Protein AF-A0A382Z952-F1 (afdb_monomer_lite)

Structure (mmCIF, N/CA/C/O backbone):
data_AF-A0A382Z952-F1
#
_entry.id   AF-A0A382Z952-F1
#
loop_
_atom_site.group_PDB
_atom_site.id
_atom_site.type_symbol
_atom_site.label_atom_id
_atom_site.label_alt_id
_atom_site.label_comp_id
_atom_site.label_asym_id
_atom_site.label_entity_id
_atom_site.label_seq_id
_atom_site.pdbx_PDB_ins_code
_atom_site.Cartn_x
_atom_site.Cartn_y
_atom_site.Cartn_z
_atom_site.occupancy
_atom_site.B_iso_or_equiv
_atom_site.auth_seq_id
_atom_site.auth_comp_id
_atom_site.auth_asym_id
_atom_site.auth_atom_id
_atom_site.pdbx_PDB_model_num
ATOM 1 N N . THR A 1 1 ? 11.952 -22.298 -32.220 1.00 51.25 1 THR A N 1
ATOM 2 C CA . THR A 1 1 ? 13.345 -22.261 -31.727 1.00 51.25 1 THR A CA 1
ATOM 3 C C . THR A 1 1 ? 14.161 -21.469 -32.733 1.00 51.25 1 THR A C 1
ATOM 5 O O . THR A 1 1 ? 14.413 -21.981 -33.811 1.00 51.25 1 THR A O 1
ATOM 8 N N . ASN A 1 2 ? 14.461 -20.192 -32.465 1.00 57.41 2 ASN A N 1
ATOM 9 C CA . ASN A 1 2 ? 15.162 -19.313 -33.420 1.00 57.41 2 ASN A CA 1
ATOM 10 C C . ASN A 1 2 ? 16.673 -19.570 -33.352 1.00 57.41 2 ASN A C 1
ATOM 12 O O . ASN A 1 2 ? 17.399 -18.837 -32.684 1.00 57.41 2 ASN A O 1
ATOM 16 N N . ARG A 1 3 ? 17.114 -20.660 -33.982 1.00 62.44 3 ARG A N 1
ATOM 17 C CA . ARG A 1 3 ? 18.521 -21.049 -34.116 1.00 62.44 3 ARG A CA 1
ATOM 18 C C . ARG A 1 3 ? 18.981 -20.639 -35.510 1.00 62.44 3 ARG A C 1
ATOM 20 O O . ARG A 1 3 ? 18.365 -21.051 -36.488 1.00 62.44 3 ARG A O 1
ATOM 27 N N . LYS A 1 4 ? 20.008 -19.792 -35.593 1.00 79.19 4 LYS A N 1
ATOM 28 C CA . LYS A 1 4 ? 20.599 -19.381 -36.871 1.00 79.19 4 LYS A CA 1
ATOM 29 C C . LYS A 1 4 ? 22.025 -19.893 -36.924 1.00 79.19 4 LYS A C 1
ATOM 31 O O . LYS A 1 4 ? 22.809 -19.615 -36.023 1.00 79.19 4 LYS A O 1
ATOM 36 N N . GLU A 1 5 ? 22.330 -20.647 -37.962 1.00 88.12 5 GLU A N 1
ATOM 37 C CA . GLU A 1 5 ? 23.622 -21.302 -38.127 1.00 88.12 5 GLU A CA 1
ATOM 38 C C . GLU A 1 5 ? 24.299 -20.762 -39.374 1.00 88.12 5 GLU A C 1
ATOM 40 O O . GLU A 1 5 ? 23.638 -20.422 -40.360 1.00 88.12 5 GLU A O 1
ATOM 45 N N . ILE A 1 6 ? 25.614 -20.617 -39.287 1.00 87.50 6 ILE A N 1
ATOM 46 C CA . ILE A 1 6 ? 26.463 -20.155 -40.374 1.00 87.50 6 ILE A CA 1
ATOM 47 C C . ILE A 1 6 ? 27.622 -21.142 -40.469 1.00 87.50 6 ILE A C 1
ATOM 49 O O . ILE A 1 6 ? 28.327 -21.357 -39.482 1.00 87.50 6 ILE A O 1
ATOM 53 N N . TRP A 1 7 ? 27.798 -21.718 -41.656 1.00 91.38 7 TRP A N 1
ATOM 54 C CA . TRP A 1 7 ? 28.935 -22.564 -42.008 1.00 91.38 7 TRP A CA 1
ATOM 55 C C . TRP A 1 7 ? 29.783 -21.858 -43.058 1.00 91.38 7 TRP A C 1
ATOM 57 O O . TRP A 1 7 ? 29.251 -21.277 -44.006 1.00 91.38 7 TRP A O 1
ATOM 67 N N . GLU A 1 8 ? 31.094 -21.932 -42.889 1.00 89.12 8 GLU A N 1
ATOM 68 C CA . GLU A 1 8 ? 32.091 -21.451 -43.833 1.00 89.12 8 GLU A CA 1
ATOM 69 C C . GLU A 1 8 ? 32.876 -22.646 -44.368 1.00 89.12 8 GLU A C 1
ATOM 71 O O . GLU A 1 8 ? 33.339 -23.489 -43.597 1.00 89.12 8 GLU A O 1
ATOM 76 N N . PHE A 1 9 ? 33.034 -22.706 -45.688 1.00 94.62 9 PHE A N 1
ATOM 77 C CA . PHE A 1 9 ? 33.773 -23.761 -46.371 1.00 94.62 9 PHE A CA 1
ATOM 78 C C . PHE A 1 9 ? 34.912 -23.155 -47.187 1.00 94.62 9 PHE A C 1
ATOM 80 O O . PHE A 1 9 ? 34.768 -22.068 -47.752 1.00 94.62 9 PHE A O 1
ATOM 87 N N . ASP A 1 10 ? 36.031 -23.868 -47.278 1.00 88.12 10 ASP A N 1
ATOM 88 C CA . ASP A 1 10 ? 37.128 -23.493 -48.160 1.00 88.12 10 ASP A CA 1
ATOM 89 C C . ASP A 1 10 ? 36.772 -23.756 -49.634 1.00 88.12 10 ASP A C 1
ATOM 91 O O . ASP A 1 10 ? 35.741 -24.334 -49.990 1.00 88.12 10 ASP A O 1
ATOM 95 N N . HIS A 1 11 ? 37.675 -23.369 -50.531 1.00 89.00 11 HIS A N 1
ATOM 96 C CA . HIS A 1 11 ? 37.514 -23.577 -51.970 1.00 89.00 11 HIS A CA 1
ATOM 97 C C . HIS A 1 11 ? 37.538 -25.062 -52.400 1.00 89.00 11 HIS A C 1
ATOM 99 O O . HIS A 1 11 ? 37.378 -25.356 -53.586 1.00 89.00 11 HIS A O 1
ATOM 105 N N . ARG A 1 12 ? 37.796 -26.002 -51.480 1.00 92.38 12 ARG A N 1
ATOM 106 C CA . ARG A 1 12 ? 37.731 -27.459 -51.685 1.00 92.38 12 ARG A CA 1
ATOM 107 C C . ARG A 1 12 ? 36.478 -28.072 -51.047 1.00 92.38 12 ARG A C 1
ATOM 109 O O . ARG A 1 12 ? 36.311 -29.287 -51.127 1.00 92.38 12 ARG A O 1
ATOM 116 N N . G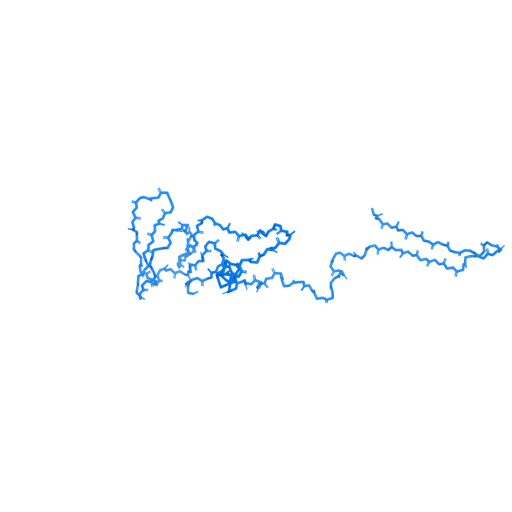LY A 1 13 ? 35.606 -27.258 -50.449 1.00 86.00 13 GLY A N 1
ATOM 117 C CA . GLY A 1 13 ? 34.392 -27.703 -49.770 1.00 86.00 13 GLY A CA 1
ATOM 118 C C . GLY A 1 13 ? 34.631 -28.292 -48.377 1.00 86.00 13 GLY A C 1
ATOM 119 O O . GLY A 1 13 ? 33.743 -28.964 -47.859 1.00 86.00 13 GLY A O 1
ATOM 120 N N . GLN A 1 14 ? 35.803 -28.081 -47.772 1.00 91.62 14 GLN A N 1
ATOM 121 C CA . GLN A 1 14 ? 36.070 -28.477 -46.386 1.00 91.62 14 GLN A CA 1
ATOM 122 C C . GLN A 1 14 ? 35.589 -27.389 -45.432 1.00 91.62 14 GLN A C 1
ATOM 124 O O . GLN A 1 14 ? 35.785 -26.204 -45.690 1.00 91.62 14 GLN A O 1
ATOM 129 N N . GLU A 1 15 ? 34.946 -27.786 -44.337 1.00 91.19 15 GLU A N 1
ATOM 130 C CA . GLU A 1 15 ? 34.473 -26.854 -43.314 1.00 91.19 15 GLU A CA 1
ATOM 131 C C . GLU A 1 15 ? 35.662 -26.143 -42.653 1.00 91.19 15 GLU A C 1
ATOM 133 O O . GLU A 1 15 ? 36.576 -26.783 -42.134 1.00 91.19 15 GLU A O 1
ATOM 138 N N . VAL A 1 16 ? 35.636 -24.813 -42.682 1.00 90.31 16 VAL A N 1
ATOM 139 C CA . VAL A 1 16 ? 36.650 -23.938 -42.078 1.00 90.31 16 VAL A CA 1
ATOM 140 C C . VAL A 1 16 ? 36.158 -23.394 -40.742 1.00 90.31 16 VAL A C 1
ATOM 142 O O . VAL A 1 16 ? 36.938 -23.274 -39.798 1.00 90.31 16 VAL A O 1
ATOM 145 N N . SER A 1 17 ? 34.869 -23.063 -40.650 1.00 85.56 17 SER A N 1
ATOM 146 C CA . SER A 1 17 ? 34.271 -22.470 -39.457 1.00 85.56 17 SER A CA 1
ATOM 147 C C . SER A 1 17 ? 32.779 -22.772 -39.380 1.00 85.56 17 SER A C 1
ATOM 149 O O . SER A 1 17 ? 32.075 -22.783 -40.390 1.00 85.56 17 SER A O 1
ATOM 151 N N . HIS A 1 18 ? 32.281 -22.968 -38.164 1.00 87.81 18 HIS A N 1
ATOM 152 C CA . HIS A 1 18 ? 30.863 -23.135 -37.887 1.00 87.81 18 HIS A CA 1
ATOM 153 C C . HIS A 1 18 ? 30.487 -22.344 -36.638 1.00 87.81 18 HIS A C 1
ATOM 155 O O . HIS A 1 18 ? 31.056 -22.526 -35.559 1.00 87.81 18 HIS A O 1
ATOM 161 N N . VAL A 1 19 ? 29.505 -21.454 -36.789 1.00 82.75 19 VAL A N 1
ATOM 162 C CA . VAL A 1 19 ? 28.984 -20.629 -35.700 1.00 82.75 19 VAL A CA 1
ATOM 163 C C . VAL A 1 19 ? 27.471 -20.783 -35.617 1.00 82.75 19 VAL A C 1
ATOM 165 O O . VAL A 1 19 ? 26.739 -20.491 -36.565 1.00 82.75 19 VAL A O 1
ATOM 168 N N . ALA A 1 20 ? 26.993 -21.187 -34.441 1.00 80.62 20 ALA A N 1
ATOM 169 C CA . ALA A 1 20 ? 25.576 -21.233 -34.115 1.00 80.62 20 ALA A CA 1
ATOM 170 C C . ALA A 1 20 ? 25.206 -20.046 -33.214 1.00 80.62 20 ALA A C 1
ATOM 172 O O . ALA A 1 20 ? 25.656 -19.938 -32.073 1.00 80.62 20 ALA A O 1
ATOM 173 N N . LEU A 1 21 ? 24.347 -19.158 -33.715 1.00 70.00 21 LEU A N 1
ATOM 174 C CA . LEU A 1 21 ? 23.731 -18.095 -32.929 1.00 70.00 21 LEU A CA 1
ATOM 175 C C . LEU A 1 21 ? 22.472 -18.655 -32.268 1.00 70.00 21 LEU A C 1
ATOM 177 O O . LEU A 1 21 ? 21.414 -18.799 -32.891 1.00 70.00 21 LEU A O 1
ATOM 181 N N . VAL A 1 22 ? 22.602 -18.983 -30.986 1.00 71.94 22 VAL A N 1
ATOM 182 C CA . VAL A 1 22 ? 21.492 -19.418 -30.140 1.00 71.94 22 VAL A CA 1
ATOM 183 C C . VAL A 1 22 ? 21.135 -18.266 -29.212 1.00 71.94 22 VAL A C 1
ATOM 185 O O . VAL A 1 22 ? 22.004 -17.725 -28.531 1.00 71.94 22 VAL A O 1
ATOM 188 N N . LYS A 1 23 ? 19.855 -17.875 -29.174 1.00 66.75 23 LYS A N 1
ATOM 189 C CA . LYS A 1 23 ? 19.381 -16.924 -28.163 1.00 66.75 23 LYS A CA 1
ATOM 190 C C . LYS A 1 23 ? 19.621 -17.554 -26.780 1.00 66.75 23 LYS A C 1
ATOM 192 O O . LYS A 1 23 ? 19.045 -18.616 -26.531 1.00 66.75 23 LYS A O 1
ATOM 197 N N . PRO A 1 24 ? 20.432 -16.943 -25.898 1.00 64.31 24 PRO A N 1
ATOM 198 C CA . PRO A 1 24 ? 20.615 -17.464 -24.552 1.00 64.31 24 PRO A CA 1
ATOM 199 C C . PRO A 1 24 ? 19.268 -17.458 -23.812 1.00 64.31 24 PRO A C 1
ATOM 201 O O . PRO A 1 24 ? 18.398 -16.627 -24.116 1.00 64.31 24 PRO A O 1
ATOM 204 N N . PRO A 1 25 ? 19.049 -18.394 -22.876 1.00 68.06 25 PRO A N 1
ATOM 205 C CA . PRO A 1 25 ? 17.821 -18.429 -22.099 1.00 68.06 25 PRO A CA 1
ATOM 206 C C . PRO A 1 25 ? 17.684 -17.130 -21.284 1.00 68.06 25 PRO A C 1
ATOM 208 O O . PRO A 1 25 ? 18.659 -16.424 -21.017 1.00 68.06 25 PRO A O 1
ATOM 211 N N . ALA A 1 26 ? 16.441 -16.729 -20.995 1.00 61.69 26 ALA A N 1
ATOM 212 C CA . ALA A 1 26 ? 16.139 -15.370 -20.529 1.00 61.69 26 ALA A CA 1
ATOM 213 C C . ALA A 1 26 ? 16.804 -15.008 -19.186 1.00 61.69 26 ALA A C 1
ATOM 215 O O . ALA A 1 26 ? 17.057 -13.840 -18.902 1.00 61.69 26 ALA A O 1
ATOM 216 N N . ASP A 1 27 ? 17.102 -16.022 -18.385 1.00 61.22 27 ASP A N 1
ATOM 217 C CA . ASP A 1 27 ? 17.840 -15.991 -17.126 1.00 61.22 27 ASP A CA 1
ATOM 218 C C . ASP A 1 27 ? 19.341 -15.695 -17.289 1.00 61.22 27 ASP A C 1
ATOM 220 O O . ASP A 1 27 ? 19.961 -15.216 -16.345 1.00 61.22 27 ASP A O 1
ATOM 224 N N . GLN A 1 28 ? 19.914 -15.910 -18.475 1.00 63.28 28 GLN A N 1
ATOM 225 C CA . GLN A 1 28 ? 21.328 -15.650 -18.783 1.00 63.28 28 GLN A CA 1
ATOM 226 C C . GLN A 1 28 ? 21.566 -14.325 -19.525 1.00 63.28 28 GLN A C 1
ATOM 228 O O . GLN A 1 28 ? 22.711 -13.953 -19.775 1.00 63.28 28 GLN A O 1
ATOM 233 N N . LEU A 1 29 ? 20.504 -13.589 -19.877 1.00 58.97 29 LEU A N 1
ATOM 234 C CA . LEU A 1 29 ? 20.614 -12.287 -20.553 1.00 58.97 29 LEU A CA 1
ATOM 235 C C . LEU A 1 29 ? 21.163 -11.176 -19.644 1.00 58.97 29 LEU A C 1
ATOM 237 O O . LEU A 1 29 ? 21.678 -10.177 -20.143 1.00 58.97 29 LEU A O 1
ATOM 241 N N . TYR A 1 30 ? 21.071 -11.343 -18.323 1.00 56.69 30 TYR A N 1
ATOM 242 C CA . TYR A 1 30 ? 21.482 -10.342 -17.343 1.00 56.69 30 TYR A CA 1
ATOM 243 C C . TYR A 1 30 ? 22.501 -10.939 -16.372 1.00 56.69 30 TYR A C 1
ATOM 245 O O . TYR A 1 30 ? 22.217 -11.921 -15.694 1.00 56.69 30 TYR A O 1
ATOM 253 N N . LYS A 1 31 ? 23.684 -10.318 -16.266 1.00 59.47 31 LYS A N 1
ATOM 254 C CA . LYS A 1 31 ? 24.724 -10.713 -15.291 1.00 59.47 31 LYS A CA 1
ATOM 255 C C . LYS A 1 31 ? 24.283 -10.497 -13.842 1.00 59.47 31 LYS A C 1
ATOM 257 O O . LYS A 1 31 ? 24.738 -11.196 -12.944 1.00 59.47 31 LYS A O 1
ATOM 262 N N . THR A 1 32 ? 23.376 -9.547 -13.645 1.00 53.00 32 THR A N 1
ATOM 263 C CA . THR A 1 32 ? 22.728 -9.257 -12.372 1.00 53.00 32 THR A CA 1
ATOM 264 C C . THR A 1 32 ? 21.230 -9.245 -12.653 1.00 53.00 32 THR A C 1
ATOM 266 O O . THR A 1 32 ? 20.797 -8.425 -13.469 1.00 53.00 32 THR A O 1
ATOM 269 N N . PRO A 1 33 ? 20.423 -10.144 -12.064 1.00 57.91 33 PRO A N 1
ATOM 270 C CA . PRO A 1 33 ? 18.981 -10.070 -12.236 1.00 57.91 33 PRO A CA 1
ATOM 271 C C . PRO A 1 33 ? 18.507 -8.694 -11.745 1.00 57.91 33 PRO A C 1
ATOM 273 O O . PRO A 1 33 ? 18.973 -8.247 -10.692 1.00 57.91 33 PRO A O 1
ATOM 276 N N . PRO A 1 34 ? 17.610 -8.004 -12.476 1.00 52.97 34 PRO A N 1
ATOM 277 C CA . PRO A 1 34 ? 17.042 -6.763 -11.971 1.00 52.97 34 PRO A CA 1
ATOM 278 C C . PRO A 1 34 ? 16.397 -7.046 -10.608 1.00 52.97 34 PRO A C 1
ATOM 280 O O . PRO A 1 34 ? 15.863 -8.151 -10.428 1.00 52.97 34 PRO A O 1
ATOM 283 N N . PRO A 1 35 ? 16.446 -6.105 -9.648 1.00 54.12 35 PRO A N 1
ATOM 284 C CA . PRO A 1 35 ? 15.820 -6.287 -8.346 1.00 54.12 35 PRO A CA 1
ATOM 285 C C . PRO A 1 35 ? 14.359 -6.704 -8.542 1.00 54.12 35 PRO A C 1
ATOM 287 O O . PRO A 1 35 ? 13.530 -5.921 -8.998 1.00 54.12 35 PRO A O 1
ATOM 290 N N . ARG A 1 36 ? 14.043 -7.978 -8.275 1.00 56.94 36 ARG A N 1
ATOM 291 C CA . ARG A 1 36 ? 12.680 -8.517 -8.448 1.00 56.94 36 ARG A CA 1
ATOM 292 C C . ARG A 1 36 ? 11.765 -8.144 -7.284 1.00 56.94 36 ARG A C 1
ATOM 294 O O . ARG A 1 36 ? 10.552 -8.255 -7.395 1.00 56.94 36 ARG A O 1
ATOM 301 N N . TYR A 1 37 ? 12.366 -7.694 -6.189 1.00 52.62 37 TYR A N 1
ATOM 302 C CA . TYR A 1 37 ? 11.720 -7.206 -4.985 1.00 52.62 37 TYR A CA 1
ATOM 303 C C . TYR A 1 37 ? 12.512 -6.003 -4.480 1.00 52.62 37 TYR A C 1
ATOM 305 O O . TYR A 1 37 ? 13.739 -6.002 -4.558 1.00 52.62 37 TYR A O 1
ATOM 313 N N . GLY A 1 38 ? 11.817 -4.991 -3.962 1.00 47.38 38 GLY A N 1
ATOM 314 C CA . GLY A 1 38 ? 12.467 -3.838 -3.337 1.00 47.38 38 GLY A CA 1
ATOM 315 C C . GLY A 1 38 ? 12.778 -2.660 -4.260 1.00 47.38 38 GLY A C 1
ATOM 316 O O . GLY A 1 38 ? 13.374 -1.703 -3.784 1.00 47.38 38 GLY A O 1
ATOM 317 N N . ASN A 1 39 ? 12.324 -2.653 -5.520 1.00 49.75 39 ASN A N 1
ATOM 318 C CA . ASN A 1 39 ? 12.142 -1.380 -6.227 1.00 49.75 39 ASN A CA 1
ATOM 319 C C . ASN A 1 39 ? 10.967 -0.651 -5.571 1.00 49.75 39 ASN A C 1
ATOM 321 O O . ASN A 1 39 ? 9.817 -0.796 -5.983 1.00 49.75 39 ASN A O 1
ATOM 325 N N . ARG A 1 40 ? 11.255 0.066 -4.490 1.00 54.56 40 ARG A N 1
ATOM 326 C CA . ARG A 1 40 ? 10.336 1.015 -3.887 1.00 54.56 40 ARG A CA 1
ATOM 327 C C . ARG A 1 40 ? 10.743 2.388 -4.389 1.00 54.56 40 ARG A C 1
ATOM 329 O O . ARG A 1 40 ? 11.864 2.829 -4.162 1.00 54.56 40 ARG A O 1
ATOM 336 N N . LEU A 1 41 ? 9.846 3.038 -5.121 1.00 57.50 41 LEU A N 1
ATOM 337 C CA . LEU A 1 41 ? 9.957 4.466 -5.389 1.00 57.50 41 LEU A CA 1
ATOM 338 C C . LEU A 1 41 ? 9.536 5.187 -4.106 1.00 57.50 41 LEU A C 1
ATOM 340 O O . LEU A 1 41 ? 8.425 5.699 -4.018 1.00 57.50 41 LEU A O 1
ATOM 344 N N . ASP A 1 42 ? 10.404 5.168 -3.093 1.00 54.62 42 ASP A N 1
ATOM 345 C CA . ASP A 1 42 ? 10.148 5.812 -1.796 1.00 54.62 42 ASP A CA 1
ATOM 346 C C . ASP A 1 42 ? 10.095 7.359 -1.912 1.00 54.62 42 ASP A C 1
ATOM 348 O O . ASP A 1 42 ? 9.808 8.043 -0.940 1.00 54.62 42 ASP A O 1
ATOM 352 N N . GLU A 1 43 ? 10.298 7.910 -3.116 1.00 60.59 43 GLU A N 1
ATOM 353 C CA . GLU A 1 43 ? 10.296 9.349 -3.429 1.00 60.59 43 GLU A CA 1
ATOM 354 C C . GLU A 1 43 ? 9.374 9.698 -4.614 1.00 60.59 43 GLU A C 1
ATOM 356 O O . GLU A 1 43 ? 9.543 10.722 -5.276 1.00 60.59 43 GLU A O 1
ATOM 361 N N . ILE A 1 44 ? 8.391 8.847 -4.938 1.00 66.00 44 ILE A N 1
ATOM 362 C CA . ILE A 1 44 ? 7.534 9.067 -6.117 1.00 66.00 44 ILE A CA 1
ATOM 363 C C . ILE A 1 44 ? 6.779 10.400 -6.063 1.00 66.00 44 ILE A C 1
ATOM 365 O O . ILE A 1 44 ? 6.571 11.027 -7.097 1.00 66.00 44 ILE A O 1
ATOM 369 N N . SER A 1 45 ? 6.388 10.834 -4.864 1.00 62.59 45 SER A N 1
ATOM 370 C CA . SER A 1 45 ? 5.724 12.111 -4.603 1.00 62.59 45 SER A CA 1
ATOM 371 C C . SER A 1 45 ? 6.629 13.293 -4.952 1.00 62.59 45 SER A C 1
ATOM 373 O O . SER A 1 45 ? 6.199 14.172 -5.692 1.00 62.59 4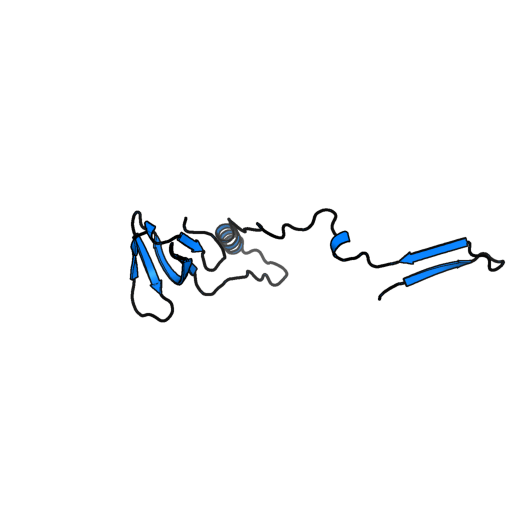5 SER A O 1
ATOM 375 N N . ILE A 1 46 ? 7.894 13.252 -4.522 1.00 64.88 46 ILE A N 1
ATOM 376 C CA . ILE A 1 46 ? 8.916 14.269 -4.814 1.00 64.88 46 ILE A CA 1
ATOM 377 C C . ILE A 1 46 ? 9.201 14.328 -6.315 1.00 64.88 46 ILE A C 1
ATOM 379 O O . ILE A 1 46 ? 9.176 15.402 -6.904 1.00 64.88 46 ILE A O 1
ATOM 383 N N . ILE A 1 47 ? 9.404 13.176 -6.958 1.00 66.69 47 ILE A N 1
ATOM 384 C CA . ILE A 1 47 ? 9.672 13.102 -8.402 1.00 66.69 47 ILE A CA 1
ATOM 385 C C . ILE A 1 47 ? 8.477 13.641 -9.201 1.00 66.69 47 ILE A C 1
ATOM 387 O O . ILE A 1 47 ? 8.651 14.373 -10.172 1.00 66.69 47 ILE A O 1
ATOM 391 N N . LEU A 1 48 ? 7.250 13.299 -8.799 1.00 69.50 48 LEU A N 1
ATOM 392 C CA . LEU A 1 48 ? 6.028 13.808 -9.423 1.00 69.50 48 LEU A CA 1
ATOM 393 C C . LEU A 1 48 ? 5.888 15.323 -9.280 1.00 69.50 48 LEU A C 1
ATOM 395 O O . LEU A 1 48 ? 5.449 15.989 -10.219 1.00 69.50 48 LEU A O 1
ATOM 399 N N . GLU A 1 49 ? 6.216 15.852 -8.108 1.00 71.62 49 GLU A N 1
ATOM 400 C CA . GLU A 1 49 ? 6.174 17.281 -7.825 1.00 71.62 49 GLU A CA 1
ATOM 401 C C . GLU A 1 49 ? 7.243 18.026 -8.630 1.00 71.62 49 GLU A C 1
ATOM 403 O O . GLU A 1 49 ? 6.916 18.961 -9.355 1.00 71.62 49 GLU A O 1
ATOM 408 N N . GLU A 1 50 ? 8.474 17.519 -8.658 1.00 71.50 50 GLU A N 1
ATOM 409 C CA . GLU A 1 50 ? 9.578 18.083 -9.435 1.00 71.50 50 GLU A CA 1
ATOM 410 C C . GLU A 1 50 ? 9.308 18.053 -10.951 1.00 71.50 50 GLU A C 1
ATOM 412 O O . GLU A 1 50 ? 9.597 19.023 -11.650 1.00 71.50 50 GLU A O 1
ATOM 417 N N . ILE A 1 51 ? 8.708 16.978 -11.480 1.00 69.81 51 ILE A N 1
ATOM 418 C CA . 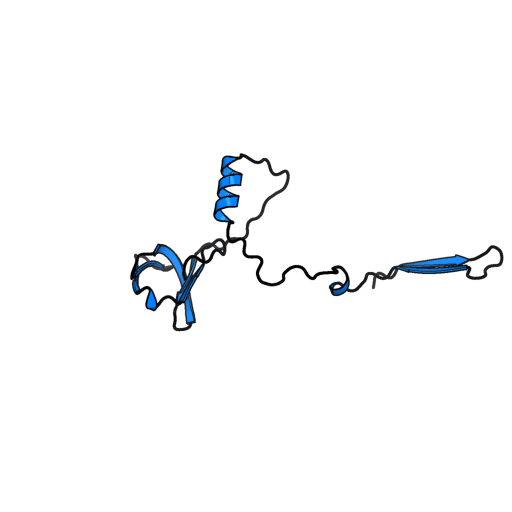ILE A 1 51 ? 8.296 16.901 -12.895 1.00 69.81 51 ILE A CA 1
ATOM 419 C C . ILE A 1 51 ? 7.236 17.962 -13.216 1.00 69.81 51 ILE A C 1
ATOM 421 O O . ILE A 1 51 ? 7.307 18.587 -14.276 1.00 69.81 51 ILE A O 1
ATOM 425 N N . ARG A 1 52 ? 6.264 18.174 -12.317 1.00 70.69 52 ARG A N 1
ATOM 426 C CA . ARG A 1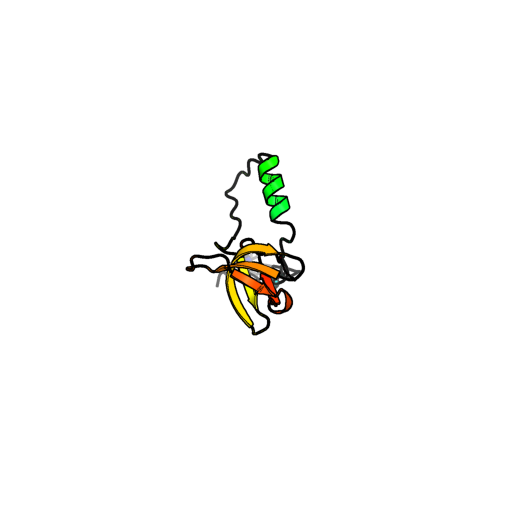 52 ? 5.231 19.211 -12.478 1.00 70.69 52 ARG A CA 1
ATOM 427 C C . ARG A 1 52 ? 5.819 20.616 -12.414 1.00 70.69 52 ARG A C 1
ATOM 429 O O . ARG A 1 52 ? 5.409 21.463 -13.196 1.00 70.69 52 ARG A O 1
ATOM 436 N N . GLU A 1 53 ? 6.759 20.859 -11.504 1.00 79.12 53 GLU A N 1
ATOM 437 C CA . GLU A 1 53 ? 7.412 22.163 -11.346 1.00 79.12 53 GLU A CA 1
ATOM 438 C C . GLU A 1 53 ? 8.344 22.501 -12.512 1.00 79.12 53 GLU A C 1
ATOM 440 O O . GLU A 1 53 ? 8.408 23.652 -12.939 1.00 79.12 53 GLU A O 1
ATOM 445 N N . LYS A 1 54 ? 9.073 21.510 -13.037 1.00 76.88 54 LYS A N 1
ATOM 446 C CA . LYS A 1 54 ? 10.082 21.724 -14.084 1.00 76.88 54 LYS A CA 1
ATOM 447 C C . LYS A 1 54 ? 9.525 21.755 -15.509 1.00 76.88 54 LYS A C 1
ATOM 449 O O . LYS A 1 54 ? 10.318 21.941 -16.429 1.00 76.88 54 LYS A O 1
ATOM 454 N N . ASP A 1 55 ? 8.216 21.560 -15.689 1.00 68.62 55 ASP A N 1
ATOM 455 C CA . ASP A 1 55 ? 7.529 21.507 -16.993 1.00 68.62 55 ASP A CA 1
ATOM 456 C C . ASP A 1 55 ? 8.313 20.675 -18.029 1.00 68.62 55 ASP A C 1
ATOM 458 O O . ASP A 1 55 ? 8.561 21.071 -19.172 1.00 68.62 55 ASP A O 1
ATOM 462 N N . LEU A 1 56 ? 8.818 19.520 -17.575 1.00 66.31 56 LEU A N 1
ATOM 463 C CA . LEU A 1 56 ? 9.680 18.673 -18.388 1.00 66.31 56 LEU A CA 1
ATOM 464 C C . LEU A 1 56 ? 8.847 18.058 -19.510 1.00 66.31 56 LEU A C 1
ATOM 466 O O . LEU A 1 56 ? 8.002 17.192 -19.286 1.00 66.31 56 LEU A O 1
ATOM 470 N N . THR A 1 57 ? 9.127 18.479 -20.739 1.00 69.12 57 THR A N 1
ATOM 471 C CA . THR A 1 57 ? 8.550 17.873 -21.938 1.00 69.12 57 THR A CA 1
ATOM 472 C C . THR A 1 57 ? 9.199 16.515 -22.170 1.00 69.12 57 THR A C 1
ATOM 474 O O . THR A 1 57 ? 10.254 16.382 -22.789 1.00 69.12 57 THR A O 1
ATOM 477 N N . VAL A 1 58 ? 8.579 15.473 -21.620 1.00 64.38 58 VAL A N 1
ATOM 478 C CA . VAL A 1 58 ? 9.025 14.099 -21.851 1.00 64.38 58 VAL A CA 1
ATOM 479 C C . VAL A 1 58 ? 8.587 13.685 -23.265 1.00 64.38 58 VAL A C 1
ATOM 481 O O . VAL A 1 58 ? 7.399 13.763 -23.573 1.00 64.38 58 VAL A O 1
ATOM 484 N N . PRO A 1 59 ? 9.501 13.244 -24.154 1.00 75.44 59 PRO A N 1
ATOM 485 C CA . PRO A 1 59 ? 9.180 12.947 -25.557 1.00 75.44 59 PRO A CA 1
ATOM 486 C C . PRO A 1 59 ? 8.434 11.613 -25.750 1.00 75.44 59 PRO A C 1
ATOM 488 O O . PRO A 1 59 ? 8.311 11.121 -26.870 1.00 75.44 59 PRO A O 1
ATOM 491 N N . PHE A 1 60 ? 7.973 10.999 -24.663 1.00 74.31 60 PHE A N 1
ATOM 492 C CA . PHE A 1 60 ? 7.246 9.739 -24.642 1.00 74.31 60 PHE A CA 1
ATOM 493 C C . PHE A 1 60 ? 6.211 9.753 -23.518 1.00 74.31 60 PHE A C 1
ATOM 495 O O . PHE A 1 60 ? 6.334 10.507 -22.553 1.00 74.31 60 PHE A O 1
ATOM 502 N N . ASP A 1 61 ? 5.202 8.895 -23.652 1.00 64.50 61 ASP A N 1
ATOM 503 C CA . ASP A 1 61 ? 4.112 8.794 -22.688 1.00 64.50 61 ASP A CA 1
ATOM 504 C C . ASP A 1 61 ? 4.616 8.150 -21.386 1.00 64.50 61 ASP A C 1
ATOM 506 O O . ASP A 1 61 ? 5.128 7.024 -21.382 1.00 64.50 61 ASP A O 1
ATOM 510 N N . VAL A 1 62 ? 4.532 8.888 -20.280 1.00 62.44 62 VAL A N 1
ATOM 511 C CA . VAL A 1 62 ? 4.985 8.429 -18.963 1.00 62.44 62 VAL A CA 1
ATOM 512 C C . VAL A 1 62 ? 3.794 7.841 -18.223 1.00 62.44 62 VAL A C 1
ATOM 514 O O . VAL A 1 62 ? 2.893 8.559 -17.797 1.00 62.44 62 VAL A O 1
ATOM 517 N N . PHE A 1 63 ? 3.808 6.525 -18.018 1.00 67.56 63 PHE A N 1
ATOM 518 C CA . PHE A 1 63 ? 2.801 5.846 -17.210 1.00 67.56 63 PHE A CA 1
ATOM 519 C C . PHE A 1 63 ? 3.320 5.595 -15.793 1.00 67.56 63 PHE A C 1
ATOM 521 O O . PHE A 1 63 ? 4.257 4.820 -15.596 1.00 67.56 63 PHE A O 1
ATOM 528 N N . ILE A 1 64 ? 2.682 6.221 -14.802 1.00 66.88 64 ILE A N 1
ATOM 529 C CA . ILE A 1 64 ? 2.930 5.949 -13.382 1.00 66.88 64 ILE A CA 1
ATOM 530 C C . ILE A 1 64 ? 1.811 5.038 -12.865 1.00 66.88 64 ILE A C 1
ATOM 532 O O . ILE A 1 64 ? 0.660 5.481 -12.784 1.00 66.88 64 ILE A O 1
ATOM 536 N N . PRO A 1 65 ? 2.117 3.774 -12.514 1.00 66.81 65 PRO A N 1
ATOM 537 C CA . PRO A 1 65 ? 1.133 2.860 -11.957 1.00 66.81 65 PRO A CA 1
ATOM 538 C C . PRO A 1 65 ? 0.606 3.404 -10.629 1.00 66.81 65 PRO A C 1
ATOM 540 O O . PRO A 1 65 ? 1.381 3.733 -9.732 1.00 66.81 65 PRO A O 1
ATOM 543 N N . LYS A 1 66 ? -0.716 3.472 -10.497 1.00 77.69 66 LYS A N 1
ATOM 544 C CA . LYS A 1 66 ? -1.404 3.845 -9.260 1.00 77.69 66 LYS A CA 1
ATOM 545 C C . LYS A 1 66 ? -2.633 2.968 -9.072 1.00 77.69 66 LYS A C 1
ATOM 547 O O . LYS A 1 66 ? -3.217 2.504 -10.052 1.00 77.69 66 LYS A O 1
ATOM 552 N N . THR A 1 67 ? -3.032 2.766 -7.828 1.00 84.44 67 THR A N 1
ATOM 553 C CA . THR A 1 67 ? -4.383 2.322 -7.490 1.00 84.44 67 THR A CA 1
ATOM 554 C C . THR A 1 67 ? -5.293 3.542 -7.338 1.00 84.44 67 THR A C 1
ATOM 556 O O . THR A 1 67 ? -4.839 4.689 -7.326 1.00 84.44 67 THR A O 1
ATOM 559 N N . ASP A 1 68 ? -6.597 3.311 -7.229 1.00 88.25 68 ASP A N 1
ATOM 560 C CA . ASP A 1 68 ? -7.554 4.398 -6.992 1.00 88.25 68 ASP A CA 1
ATOM 561 C C . ASP A 1 68 ? -7.597 4.824 -5.514 1.00 88.25 68 ASP A C 1
ATOM 563 O O . ASP A 1 68 ? -7.945 5.965 -5.197 1.00 88.25 68 ASP A O 1
ATOM 567 N N . TYR A 1 69 ? -7.188 3.924 -4.613 1.00 93.81 69 TYR A N 1
ATOM 568 C CA . TYR A 1 69 ? -7.375 4.042 -3.166 1.00 93.81 69 TYR A CA 1
ATOM 569 C C . TYR A 1 69 ? -6.138 3.619 -2.380 1.00 93.81 69 TYR A C 1
ATOM 571 O O . TYR A 1 69 ? -5.319 2.834 -2.872 1.00 93.81 69 TYR A O 1
ATOM 579 N N . ASP A 1 70 ? -6.049 4.106 -1.144 1.00 94.50 70 ASP A N 1
ATOM 580 C CA . ASP A 1 70 ? -5.029 3.683 -0.191 1.00 94.50 70 ASP A CA 1
ATOM 581 C C . ASP A 1 70 ? -5.418 2.326 0.412 1.00 94.50 70 ASP A C 1
ATOM 583 O O . ASP A 1 70 ? -6.598 2.007 0.582 1.00 94.50 70 ASP A O 1
ATOM 587 N N . LEU A 1 71 ? -4.420 1.517 0.759 1.00 96.12 71 LEU A N 1
ATOM 588 C CA . LEU A 1 71 ? -4.595 0.197 1.355 1.00 96.12 71 LEU A CA 1
ATOM 589 C C . LEU A 1 71 ? -4.204 0.226 2.831 1.00 96.12 71 LEU A C 1
ATOM 591 O O . LEU A 1 71 ? -3.024 0.338 3.164 1.00 96.12 71 LEU A O 1
ATOM 595 N N . MET A 1 72 ? -5.179 0.040 3.713 1.00 96.88 72 MET A N 1
ATOM 596 C CA . MET A 1 72 ? -4.973 -0.122 5.146 1.00 96.88 72 MET A CA 1
ATOM 597 C C . MET A 1 72 ? -5.089 -1.594 5.546 1.00 96.88 72 MET A C 1
ATOM 599 O O . MET A 1 72 ? -6.131 -2.216 5.389 1.00 96.88 72 MET A O 1
ATOM 603 N N . VAL A 1 73 ? -4.021 -2.145 6.109 1.00 97.44 73 VAL A N 1
ATOM 604 C CA . VAL A 1 73 ? -3.963 -3.498 6.668 1.00 97.44 73 VAL A CA 1
ATOM 605 C C . VAL A 1 73 ? -4.068 -3.400 8.183 1.00 97.44 73 VAL A C 1
ATOM 607 O O . VAL A 1 73 ? -3.346 -2.626 8.813 1.00 97.44 73 VAL A O 1
ATOM 610 N N . LEU A 1 74 ? -4.948 -4.189 8.785 1.00 97.38 74 LEU A N 1
ATOM 611 C CA . LEU A 1 74 ? -5.171 -4.250 10.225 1.00 97.38 74 LEU A CA 1
ATOM 612 C C . LEU A 1 74 ? -4.288 -5.315 10.889 1.00 97.38 74 LEU A C 1
ATOM 614 O O . LEU A 1 74 ? -3.730 -6.197 10.234 1.00 97.38 74 LEU A O 1
ATOM 618 N N . THR A 1 75 ? -4.136 -5.249 12.213 1.00 97.06 75 THR A N 1
ATOM 619 C CA . THR A 1 75 ? -3.302 -6.204 12.971 1.00 97.06 75 THR A CA 1
ATOM 620 C C . THR A 1 75 ? -3.822 -7.635 12.947 1.00 97.06 75 THR A C 1
ATOM 622 O O . THR A 1 75 ? -3.030 -8.563 13.085 1.00 97.06 75 THR A O 1
ATOM 625 N N . ASN A 1 76 ? -5.118 -7.829 12.708 1.00 95.69 76 ASN A N 1
ATOM 626 C CA . ASN A 1 76 ? -5.725 -9.144 12.501 1.00 95.69 76 ASN A CA 1
ATOM 627 C C . ASN A 1 76 ? -5.521 -9.701 11.075 1.00 95.69 76 ASN A C 1
ATOM 629 O O . ASN A 1 76 ? -5.897 -10.839 10.824 1.00 95.69 76 ASN A O 1
ATOM 633 N N . GLY A 1 77 ? -4.911 -8.934 10.164 1.00 95.25 77 GLY A N 1
ATOM 634 C CA . GLY A 1 77 ? -4.662 -9.329 8.776 1.00 95.25 77 GLY A CA 1
ATOM 635 C C . GLY A 1 77 ? -5.700 -8.830 7.770 1.00 95.25 77 GLY A C 1
ATOM 636 O O . GLY A 1 77 ? -5.456 -8.941 6.568 1.00 95.25 77 GLY A O 1
ATOM 637 N N . ASP A 1 78 ? -6.804 -8.232 8.226 1.00 96.62 78 ASP A N 1
ATOM 638 C CA . ASP A 1 78 ? -7.824 -7.691 7.327 1.00 96.62 78 ASP A CA 1
ATOM 639 C C . ASP A 1 78 ? -7.279 -6.515 6.516 1.00 96.62 78 ASP A C 1
ATOM 641 O O . ASP A 1 78 ? -6.441 -5.740 6.982 1.00 96.62 78 ASP A O 1
ATOM 645 N N . SER A 1 79 ? -7.778 -6.379 5.292 1.00 95.12 79 SER A N 1
ATOM 646 C CA . SER A 1 79 ? -7.367 -5.347 4.344 1.00 95.12 79 SER A CA 1
ATOM 647 C C . SER A 1 79 ? -8.559 -4.468 3.991 1.00 95.12 79 SER A C 1
ATOM 649 O O . SER A 1 79 ? -9.612 -4.972 3.610 1.00 95.12 79 SER A O 1
ATOM 651 N N . LEU A 1 80 ? -8.387 -3.157 4.106 1.00 95.62 80 LEU A N 1
ATOM 652 C CA . LEU A 1 80 ? -9.403 -2.146 3.847 1.00 95.62 80 LEU A CA 1
ATOM 653 C C . LEU A 1 80 ? -8.884 -1.180 2.785 1.00 95.62 80 LEU A C 1
ATOM 655 O O . LEU A 1 80 ? -7.795 -0.625 2.926 1.00 95.62 80 LEU A O 1
ATOM 659 N N . LEU A 1 81 ? -9.679 -0.957 1.741 1.00 96.50 81 LEU A N 1
ATOM 660 C CA . LEU A 1 81 ? -9.456 0.154 0.820 1.00 96.50 81 LEU A CA 1
ATOM 661 C C . LEU A 1 81 ? -10.065 1.410 1.430 1.00 96.50 81 LEU A C 1
ATOM 663 O O . LEU A 1 81 ? -11.230 1.394 1.833 1.00 96.50 81 LEU A O 1
ATOM 667 N N . ILE A 1 82 ? -9.279 2.479 1.520 1.00 95.88 82 ILE A N 1
ATOM 668 C CA . ILE A 1 82 ? -9.678 3.699 2.216 1.00 95.88 82 ILE A CA 1
ATOM 669 C C . ILE A 1 82 ? -9.265 4.963 1.461 1.00 95.88 82 ILE A C 1
ATOM 671 O O . ILE A 1 82 ? -8.358 4.958 0.628 1.00 95.88 82 ILE A O 1
ATOM 675 N N . HIS A 1 83 ? -9.903 6.070 1.829 1.00 95.31 83 HIS A N 1
ATOM 676 C CA . HIS A 1 83 ? -9.314 7.398 1.720 1.00 95.31 83 HIS A CA 1
ATOM 677 C C . HIS A 1 83 ? -8.770 7.800 3.090 1.00 95.31 83 HIS A C 1
ATOM 679 O O . HIS A 1 83 ? -9.548 7.954 4.037 1.00 95.31 83 HIS A O 1
ATOM 685 N N . LEU A 1 84 ? -7.449 7.949 3.215 1.00 94.81 84 LEU A N 1
ATOM 686 C CA . LEU A 1 84 ? -6.849 8.469 4.439 1.00 94.81 84 LEU A CA 1
ATOM 687 C C . LEU A 1 84 ? -7.189 9.961 4.588 1.00 94.81 84 LEU A C 1
ATOM 689 O O . LEU A 1 84 ? -6.930 10.744 3.677 1.00 94.81 84 LEU A O 1
ATOM 693 N N . ILE A 1 85 ? -7.757 10.346 5.734 1.00 95.06 85 ILE A N 1
ATOM 694 C CA . ILE A 1 85 ? -8.014 11.755 6.073 1.00 95.06 85 ILE A CA 1
ATOM 695 C C . ILE A 1 85 ? -6.892 12.276 6.965 1.00 95.06 85 ILE A C 1
ATOM 697 O O . ILE A 1 85 ? -6.272 13.289 6.659 1.00 95.06 85 ILE A O 1
ATOM 701 N N . GLU A 1 86 ? -6.617 11.575 8.067 1.00 95.12 86 GLU A N 1
ATOM 702 C CA . GLU A 1 86 ? -5.646 12.024 9.060 1.00 95.12 86 GLU A CA 1
ATOM 703 C C . GLU A 1 86 ? -4.958 10.843 9.750 1.00 95.12 86 GLU A C 1
ATOM 705 O O . GLU A 1 86 ? -5.601 9.890 10.203 1.00 95.12 86 GLU A O 1
ATOM 710 N N . LEU A 1 87 ? -3.634 10.942 9.890 1.00 94.19 87 LEU A N 1
ATOM 711 C CA . LEU A 1 87 ? -2.829 10.048 10.716 1.00 94.19 87 LEU A CA 1
ATOM 712 C C . LEU A 1 87 ? -2.391 10.767 11.999 1.00 94.19 87 LEU A C 1
ATOM 714 O O . LEU A 1 87 ? -1.266 11.248 12.111 1.00 94.19 87 LEU A O 1
ATOM 718 N N . GLY A 1 88 ? -3.280 10.816 12.989 1.00 92.25 88 GLY A N 1
ATOM 719 C CA . GLY A 1 88 ? -2.993 11.423 14.286 1.00 92.25 88 GLY A CA 1
ATOM 720 C C . GLY A 1 88 ? -2.013 10.612 15.150 1.00 92.25 88 GLY A C 1
ATOM 721 O O . GLY A 1 88 ? -1.548 9.517 14.801 1.00 92.25 88 GLY A O 1
ATOM 722 N N . ASN A 1 89 ? -1.722 11.133 16.347 1.00 91.94 89 ASN A N 1
ATOM 723 C CA . ASN A 1 89 ? -0.778 10.498 17.279 1.00 91.94 89 ASN A CA 1
ATOM 724 C C . ASN A 1 89 ? -1.250 9.120 17.770 1.00 91.94 89 ASN A C 1
ATOM 726 O O . ASN A 1 89 ? -0.467 8.175 17.810 1.00 91.94 89 ASN A O 1
ATOM 730 N N . GLN A 1 90 ? -2.529 8.991 18.133 1.00 94.44 90 GLN A N 1
ATOM 731 C CA . GLN A 1 90 ? -3.098 7.758 18.702 1.00 94.44 90 GLN A CA 1
ATOM 732 C C . GLN A 1 90 ? -4.201 7.138 17.839 1.00 94.44 90 GLN A C 1
ATOM 734 O O . GLN A 1 90 ? -4.626 6.007 18.091 1.00 94.44 90 GLN A O 1
ATOM 739 N N . ARG A 1 91 ? -4.693 7.873 16.841 1.00 96.88 91 ARG A N 1
ATOM 740 C CA . ARG A 1 91 ? -5.876 7.529 16.051 1.00 96.88 91 ARG A CA 1
ATOM 741 C C . ARG A 1 91 ? -5.628 7.791 14.572 1.00 96.88 91 ARG A C 1
ATOM 743 O O . ARG A 1 91 ? -4.856 8.677 14.229 1.00 96.88 91 ARG A O 1
ATOM 750 N N . VAL A 1 92 ? -6.298 7.016 13.732 1.00 96.88 92 VAL A N 1
ATOM 751 C CA . VAL A 1 92 ? -6.348 7.183 12.279 1.00 96.88 92 VAL A CA 1
ATOM 752 C C . VAL A 1 92 ? -7.782 7.521 11.903 1.00 96.88 92 VAL A C 1
ATOM 754 O O . VAL A 1 92 ? -8.692 6.813 12.346 1.00 96.88 92 VAL A O 1
ATOM 757 N N . THR A 1 93 ? -7.970 8.562 11.099 1.00 97.56 93 THR A N 1
ATOM 758 C CA . THR A 1 93 ? -9.265 8.966 10.542 1.00 97.56 93 THR A CA 1
ATOM 759 C C . THR A 1 93 ? -9.262 8.705 9.040 1.00 97.56 93 THR A C 1
ATOM 761 O O . THR A 1 93 ? -8.314 9.072 8.342 1.00 97.56 93 THR A O 1
ATOM 764 N N . PHE A 1 94 ? -10.292 8.030 8.537 1.00 96.75 94 PHE A N 1
ATOM 765 C CA . PHE A 1 94 ? -10.371 7.592 7.144 1.00 96.75 94 PHE A CA 1
ATOM 766 C C . PHE A 1 94 ? -11.822 7.400 6.693 1.00 96.75 94 PHE A C 1
ATOM 768 O O . PHE A 1 94 ? -12.718 7.255 7.518 1.00 96.75 94 PHE A O 1
ATOM 775 N N . ILE A 1 95 ? -12.051 7.336 5.383 1.00 96.94 95 ILE A N 1
ATOM 776 C CA . ILE A 1 95 ? -13.332 6.918 4.790 1.00 96.94 95 ILE A CA 1
ATOM 777 C C . ILE A 1 95 ? -13.138 5.532 4.178 1.00 96.94 95 ILE A C 1
ATOM 779 O O . ILE A 1 95 ? -12.190 5.324 3.420 1.00 96.94 95 ILE A O 1
ATOM 783 N N . LEU A 1 96 ? -14.019 4.583 4.501 1.00 96.06 96 LEU A N 1
ATOM 784 C CA . LEU A 1 96 ? -14.035 3.265 3.863 1.00 96.06 96 LEU A CA 1
ATOM 785 C C . LEU A 1 96 ? -14.700 3.364 2.485 1.00 96.06 96 LEU A C 1
ATOM 787 O O . LEU A 1 96 ? -15.751 3.989 2.344 1.00 96.06 96 LEU A O 1
ATOM 791 N N . ILE A 1 97 ? -14.112 2.738 1.466 1.00 94.06 97 ILE A N 1
ATOM 792 C CA . ILE A 1 97 ? -14.693 2.767 0.118 1.00 94.06 97 ILE A CA 1
ATOM 793 C C . ILE A 1 97 ? -16.070 2.096 0.104 1.00 94.06 97 ILE A C 1
ATOM 795 O O . ILE A 1 97 ? -16.237 0.981 0.589 1.00 94.06 97 ILE A O 1
ATOM 799 N N . GLY A 1 98 ? -17.049 2.791 -0.479 1.00 90.88 98 GLY A N 1
ATOM 800 C CA . GLY A 1 98 ? -18.449 2.360 -0.538 1.00 90.88 98 GLY A CA 1
ATOM 801 C C . GLY A 1 98 ? -19.307 2.850 0.631 1.00 90.88 98 GLY A C 1
ATOM 802 O O . GLY A 1 98 ? -20.530 2.840 0.518 1.00 90.88 98 GLY A O 1
ATOM 803 N N . GLU A 1 99 ? -18.691 3.351 1.701 1.00 91.69 99 GLU A N 1
ATOM 804 C CA . GLU A 1 99 ? -19.394 3.877 2.868 1.00 91.69 99 GLU A CA 1
ATOM 805 C C . GLU A 1 99 ? -19.462 5.406 2.857 1.00 91.69 99 GLU A C 1
ATOM 807 O O . GLU A 1 99 ? -18.599 6.104 2.318 1.00 91.69 99 GLU A O 1
ATOM 812 N N . LYS A 1 100 ? -20.509 5.942 3.490 1.00 85.69 100 LYS A N 1
ATOM 813 C CA . LYS A 1 100 ? -20.659 7.382 3.715 1.00 85.69 100 LYS A CA 1
ATOM 814 C C . LYS A 1 100 ? -20.357 7.686 5.174 1.00 85.69 100 LYS A C 1
ATOM 816 O O . LYS A 1 100 ? -21.196 7.457 6.038 1.00 85.69 100 LYS A O 1
ATOM 821 N N . GLY A 1 101 ? -19.175 8.230 5.435 1.00 92.12 101 GLY A N 1
ATOM 822 C CA . GLY A 1 101 ? -18.818 8.724 6.758 1.00 92.12 101 GLY A CA 1
ATOM 823 C C . GLY A 1 101 ? -17.340 8.580 7.072 1.00 92.12 101 GLY A C 1
ATOM 824 O O . GLY A 1 101 ? -16.657 7.690 6.566 1.00 92.12 101 GLY A O 1
ATOM 825 N N . GLU A 1 102 ? -16.867 9.473 7.932 1.00 96.31 102 GLU A N 1
ATOM 826 C CA . GLU A 1 102 ? -15.533 9.383 8.504 1.00 96.31 102 GLU A CA 1
ATOM 827 C C . GLU A 1 102 ? -15.536 8.359 9.638 1.00 96.31 102 GLU A C 1
ATOM 829 O O . GLU A 1 102 ? -16.376 8.388 10.540 1.00 96.31 102 GLU A O 1
ATOM 834 N N . LEU A 1 103 ? -14.583 7.440 9.585 1.00 96.19 103 LEU A N 1
ATOM 835 C CA . LEU A 1 103 ? -14.346 6.432 10.600 1.00 96.19 103 LEU A CA 1
ATOM 836 C C . LEU A 1 103 ? -13.047 6.757 11.322 1.00 96.19 103 LEU A C 1
ATOM 838 O O . LEU A 1 103 ? -12.069 7.197 10.719 1.00 96.19 103 LEU A O 1
ATOM 842 N N . THR A 1 104 ? -13.021 6.486 12.624 1.00 96.19 104 THR A N 1
ATOM 8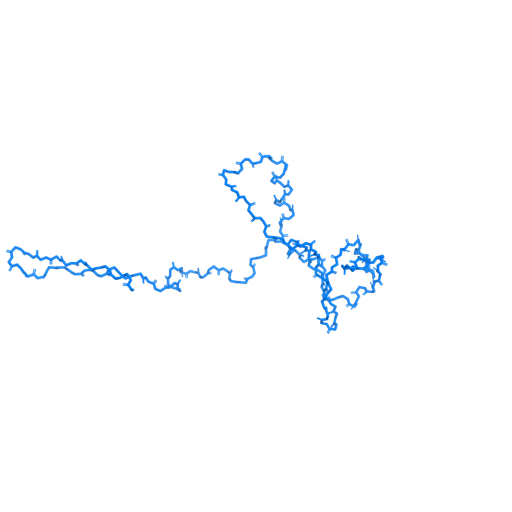43 C CA . THR A 1 104 ? -11.824 6.665 13.443 1.00 96.19 104 THR A CA 1
ATOM 844 C C . THR A 1 104 ? -11.457 5.363 14.132 1.00 96.19 104 THR A C 1
ATOM 846 O O . THR A 1 104 ? -12.296 4.710 14.753 1.00 96.19 104 THR A O 1
ATOM 849 N N . MET A 1 105 ? -10.177 5.004 14.077 1.00 95.12 105 MET A N 1
ATOM 850 C CA . MET A 1 105 ? -9.647 3.785 14.681 1.00 95.12 105 MET A CA 1
ATOM 851 C C . MET A 1 105 ? -8.390 4.066 15.506 1.00 95.12 105 MET A C 1
ATOM 853 O O . MET A 1 105 ? -7.565 4.887 15.107 1.00 95.12 105 MET A O 1
ATOM 857 N N . PRO A 1 106 ? -8.191 3.372 16.643 1.00 97.00 106 PRO A N 1
ATOM 858 C CA . PRO A 1 106 ? -6.920 3.408 17.349 1.00 97.00 106 PRO A CA 1
ATOM 859 C C . PRO A 1 106 ? -5.768 2.906 16.475 1.00 97.00 106 PRO A C 1
ATOM 861 O O . PRO A 1 106 ? -5.838 1.824 15.893 1.00 97.00 106 PRO A O 1
ATOM 864 N N . LYS A 1 107 ? -4.674 3.663 16.448 1.00 95.44 107 LYS A N 1
ATOM 865 C CA . LYS A 1 107 ? -3.506 3.417 15.595 1.00 95.44 107 LYS A CA 1
ATOM 866 C C . LYS A 1 107 ? -2.845 2.057 15.855 1.00 95.44 107 LYS A C 1
ATOM 868 O O . LYS A 1 107 ? -2.396 1.415 14.918 1.00 95.44 107 LYS A O 1
ATOM 873 N N . PHE A 1 108 ? -2.894 1.552 17.092 1.00 95.56 108 PHE A N 1
ATOM 874 C CA . PHE A 1 108 ? -2.370 0.223 17.448 1.00 95.56 108 PHE A CA 1
ATOM 875 C C . PHE A 1 108 ? -3.114 -0.952 16.785 1.00 95.56 108 PHE A C 1
ATOM 877 O O . PHE A 1 108 ? -2.610 -2.071 16.790 1.00 95.56 108 PHE A O 1
ATOM 884 N N . ARG A 1 109 ? -4.322 -0.733 16.244 1.00 96.12 109 ARG A N 1
ATOM 885 C CA . ARG A 1 109 ? -5.070 -1.752 15.487 1.00 96.12 109 ARG A CA 1
ATOM 886 C C . ARG A 1 109 ? -4.713 -1.772 14.005 1.00 96.12 109 ARG A C 1
ATOM 888 O O . ARG A 1 109 ? -5.102 -2.700 13.298 1.00 96.12 109 ARG A O 1
ATOM 895 N N . VAL A 1 110 ? -3.985 -0.765 13.538 1.00 96.69 110 VAL A N 1
ATOM 896 C CA . VAL A 1 110 ? -3.548 -0.660 12.152 1.00 96.69 110 VAL A CA 1
ATOM 897 C C . VAL A 1 110 ? -2.147 -1.256 12.048 1.00 96.69 110 VAL A C 1
ATOM 899 O O . VAL A 1 110 ? -1.235 -0.859 12.766 1.00 96.69 110 VAL A O 1
ATOM 902 N N . LYS A 1 111 ? -1.983 -2.242 11.165 1.00 96.69 111 LYS A N 1
ATOM 903 C CA . LYS A 1 111 ? -0.697 -2.886 10.880 1.00 96.69 111 LYS A CA 1
ATOM 904 C C . LYS A 1 111 ? 0.093 -2.138 9.825 1.00 96.69 111 LYS A C 1
ATOM 906 O O . LYS A 1 111 ? 1.310 -2.125 9.933 1.00 96.69 111 LYS A O 1
ATOM 911 N N . SER A 1 112 ? -0.565 -1.600 8.797 1.00 96.44 112 SER A N 1
ATOM 912 C CA . SER A 1 112 ? 0.062 -0.697 7.833 1.00 96.44 112 SER A CA 1
ATOM 913 C C . SER A 1 112 ? -0.932 0.084 6.978 1.00 96.44 112 SER A C 1
ATOM 915 O O . SER A 1 112 ? -2.050 -0.370 6.795 1.00 96.44 112 SER A O 1
ATOM 917 N N . ILE A 1 113 ? -0.511 1.201 6.391 1.00 96.00 113 ILE A N 1
ATOM 918 C CA . ILE A 1 113 ? -1.219 1.988 5.386 1.00 96.00 113 ILE A CA 1
ATOM 919 C C . ILE A 1 113 ? -0.252 2.233 4.228 1.00 96.00 113 ILE A C 1
ATOM 921 O O . ILE A 1 113 ? 0.846 2.747 4.434 1.00 96.00 113 ILE A O 1
ATOM 925 N N . THR A 1 114 ? -0.650 1.845 3.022 1.00 94.06 114 THR A N 1
ATOM 926 C CA . THR A 1 114 ? 0.092 2.091 1.780 1.00 94.06 114 THR A CA 1
ATOM 927 C C . THR A 1 114 ? -0.731 3.030 0.908 1.00 94.06 114 THR A C 1
ATOM 929 O O . THR A 1 114 ? -1.912 2.770 0.697 1.00 94.06 114 THR A O 1
ATOM 932 N N . SER A 1 115 ? -0.134 4.119 0.432 1.00 91.44 115 SER A N 1
ATOM 933 C CA . SER A 1 115 ? -0.798 5.086 -0.433 1.00 91.44 115 SER A CA 1
ATOM 934 C C . SER A 1 115 ? -1.151 4.457 -1.771 1.00 91.44 115 SER A C 1
ATOM 936 O O . SER A 1 115 ? -0.543 3.473 -2.207 1.00 91.44 115 SER A O 1
ATOM 938 N N . LYS A 1 116 ? -2.090 5.083 -2.470 1.00 89.25 116 LYS A N 1
ATOM 939 C CA . LYS A 1 116 ? -2.474 4.702 -3.826 1.00 89.25 116 LYS A CA 1
ATOM 940 C C . LYS A 1 116 ? -1.334 4.719 -4.856 1.00 89.25 116 LYS A C 1
ATOM 942 O O . LYS A 1 116 ? -1.467 4.172 -5.947 1.00 89.25 116 LYS A O 1
ATOM 947 N N . TYR A 1 117 ? -0.205 5.337 -4.519 1.00 84.31 117 TYR A N 1
ATOM 948 C CA . TYR A 1 117 ? 1.013 5.355 -5.333 1.00 84.31 117 TYR A CA 1
ATOM 949 C C . TYR A 1 117 ? 2.041 4.290 -4.911 1.00 84.31 117 TYR A C 1
ATOM 951 O O . TYR A 1 117 ? 3.133 4.236 -5.466 1.00 84.31 117 TYR A O 1
ATOM 959 N N . GLY A 1 118 ? 1.711 3.436 -3.937 1.00 81.62 118 GLY A N 1
ATOM 960 C CA . GLY A 1 118 ? 2.577 2.359 -3.444 1.00 81.62 118 GLY A CA 1
ATOM 961 C C . GLY A 1 118 ? 3.510 2.752 -2.293 1.00 81.62 118 GLY A C 1
ATOM 962 O O . GLY A 1 118 ? 4.256 1.907 -1.799 1.00 81.62 118 GLY A O 1
ATOM 963 N N . GLU A 1 119 ? 3.456 4.002 -1.832 1.00 83.94 119 GLU A N 1
ATOM 964 C CA . GLU A 1 119 ? 4.273 4.514 -0.726 1.00 83.94 119 GLU A CA 1
ATOM 965 C C . GLU A 1 119 ? 3.751 4.024 0.633 1.00 83.94 119 GLU A C 1
ATOM 967 O O . GLU A 1 119 ? 2.548 4.023 0.881 1.00 83.94 119 GLU A O 1
ATOM 972 N N . ARG A 1 120 ? 4.631 3.612 1.552 1.00 88.38 120 ARG A N 1
ATOM 973 C CA . ARG A 1 120 ? 4.217 3.194 2.903 1.00 88.38 120 ARG A CA 1
ATOM 974 C C . ARG A 1 120 ? 4.074 4.426 3.805 1.00 88.38 120 ARG A C 1
ATOM 976 O O . ARG A 1 120 ? 5.074 5.045 4.126 1.00 88.38 120 ARG A O 1
ATOM 983 N N . ILE A 1 121 ? 2.850 4.726 4.238 1.00 90.12 121 ILE A N 1
ATOM 984 C CA . ILE A 1 121 ? 2.524 5.870 5.110 1.00 90.12 121 ILE A CA 1
ATOM 985 C C . ILE A 1 121 ? 2.614 5.484 6.597 1.00 90.12 121 ILE A C 1
ATOM 987 O O . ILE 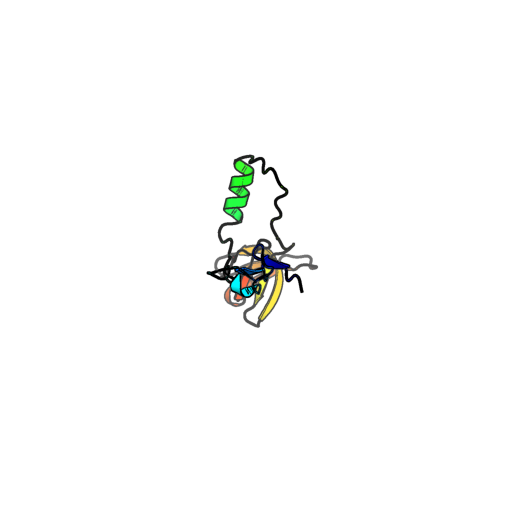A 1 121 ? 2.928 6.312 7.449 1.00 90.12 121 ILE A O 1
ATOM 991 N N . PHE A 1 122 ? 2.254 4.240 6.929 1.00 87.00 122 PHE A N 1
ATOM 992 C CA . PHE A 1 122 ? 2.182 3.769 8.313 1.00 87.00 122 PHE A CA 1
ATOM 993 C C . PHE A 1 122 ? 2.314 2.236 8.409 1.00 87.00 122 PHE A C 1
ATOM 995 O O . PHE A 1 122 ? 1.890 1.563 7.474 1.00 87.00 122 PHE A O 1
ATOM 1002 N N . PRO A 1 123 ? 2.840 1.656 9.507 1.00 61.12 123 PRO A N 1
ATOM 1003 C CA . PRO A 1 123 ? 4.058 2.193 10.080 1.00 61.12 123 PRO A CA 1
ATOM 1004 C C . PRO A 1 123 ? 5.049 2.420 8.939 1.00 61.12 123 PRO A C 1
ATOM 1006 O O . PRO A 1 123 ? 5.171 1.531 8.054 1.00 61.12 123 PRO A O 1
#

Sequence (123 aa):
TNRKEIWEFDHRGQEVSHVALVKPPADQLYKTPPPRYGNRLDEISIILEEIREKDLTVPFDVFIPKTDYDLMVLTNGDSLLIHLIELGNQRVTFILIGEKGELTMPKFRVKSITSKYGERIFP

Radius of gyration: 26.82 Å; chains: 1; bounding box: 58×51×71 Å

Foldseek 3Di:
DPKDKDWDADPVRHTPDIDIDDDPPPVPPDPDPDCPPDPDPLCVVVVVVVCVVVVDPDVDDDDQQFAPFKWWAFPVGDIFTWAWDDDDPQKTWIGTPPDPDIDIDGLNGTPWIAGRSRHTPGD

Organism: NCBI:txid408172

pLDDT: mean 80.68, std 15.36, range [47.38, 97.56]

Secondary structure (DSSP, 8-state):
--EEEEEEE-TTS-EEEEEEEEPPPGGGS-SS---SS----TTHHHHHHHHHHTT---SS-------SSEEEEETTS-EEEEEEEEE-SSEEEEEETT--SEEEEEGGGEEEEE-TTS-EEE-